Protein AF-A0A956UFM9-F1 (afdb_monomer_lite)

Structure (mmCIF, N/CA/C/O backbone):
data_AF-A0A956UFM9-F1
#
_entry.id   AF-A0A956UFM9-F1
#
loop_
_atom_site.group_PDB
_atom_site.id
_atom_site.type_symbol
_atom_site.label_atom_id
_atom_site.label_alt_id
_atom_site.label_comp_id
_atom_site.label_asym_id
_atom_site.label_entity_id
_atom_site.label_seq_id
_atom_site.pdbx_PDB_ins_code
_atom_site.Cartn_x
_atom_site.Cartn_y
_atom_site.Cartn_z
_atom_site.occupancy
_atom_site.B_iso_or_equiv
_atom_site.auth_seq_id
_atom_site.auth_comp_id
_atom_site.auth_asym_id
_atom_site.auth_atom_id
_atom_site.pdbx_PDB_model_num
ATOM 1 N N . LEU A 1 1 ? -0.017 -5.643 -12.144 1.00 52.84 1 LEU A N 1
ATOM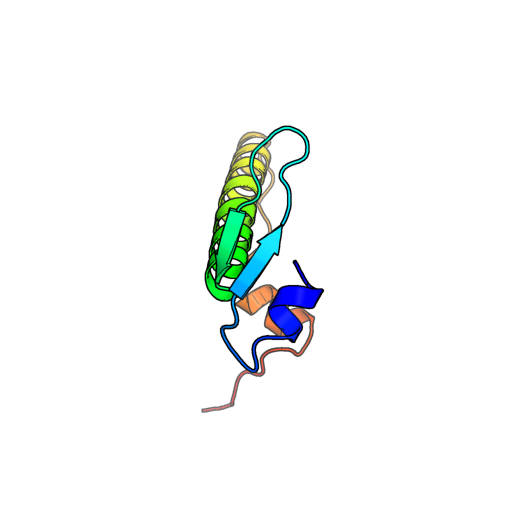 2 C CA . LEU A 1 1 ? 0.666 -5.691 -10.826 1.00 52.84 1 LEU A CA 1
ATOM 3 C C . LEU A 1 1 ? 0.434 -7.029 -10.129 1.00 52.84 1 LEU A C 1
A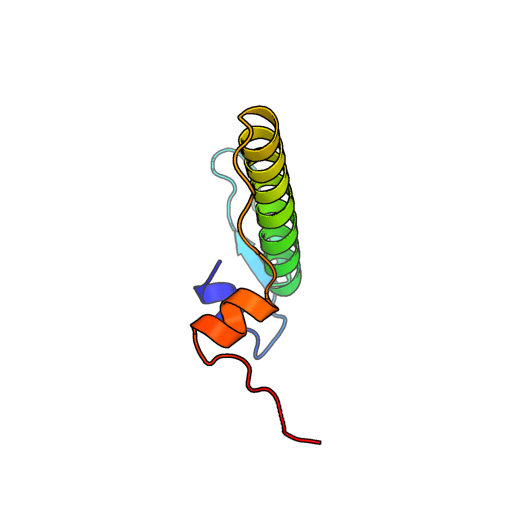TOM 5 O O . LEU A 1 1 ? 1.423 -7.647 -9.776 1.00 52.84 1 LEU A O 1
ATOM 9 N N . VAL A 1 2 ? -0.811 -7.516 -10.028 1.00 44.56 2 VAL A N 1
ATOM 10 C CA . VAL A 1 2 ? -1.142 -8.866 -9.509 1.00 44.56 2 VAL A CA 1
ATOM 11 C C . VAL A 1 2 ? -0.371 -9.978 -10.244 1.00 44.56 2 VAL A C 1
ATOM 13 O O . VAL A 1 2 ? 0.408 -10.686 -9.624 1.00 44.56 2 VAL A O 1
ATOM 16 N N . GLU A 1 3 ? -0.429 -10.004 -11.579 1.00 51.38 3 GLU A N 1
ATOM 17 C CA . GLU A 1 3 ? 0.310 -10.968 -12.421 1.00 51.38 3 GLU A CA 1
ATOM 18 C C . GLU A 1 3 ? 1.846 -10.912 -12.237 1.00 51.38 3 GLU A C 1
ATOM 20 O O . GLU A 1 3 ? 2.547 -11.915 -12.345 1.00 51.38 3 GLU A O 1
ATOM 25 N N . ALA A 1 4 ? 2.401 -9.736 -11.915 1.00 54.12 4 ALA A N 1
ATOM 26 C CA . ALA A 1 4 ? 3.836 -9.587 -11.667 1.00 54.12 4 ALA A CA 1
ATOM 27 C C . ALA A 1 4 ? 4.238 -10.144 -10.291 1.00 54.12 4 ALA A C 1
ATOM 29 O O . ALA A 1 4 ? 5.309 -10.741 -10.182 1.00 54.12 4 ALA A O 1
ATOM 30 N N . ALA A 1 5 ? 3.377 -9.977 -9.279 1.00 54.25 5 ALA A N 1
ATOM 31 C CA . ALA A 1 5 ? 3.578 -10.481 -7.923 1.00 54.25 5 ALA A CA 1
ATOM 32 C C . ALA A 1 5 ? 3.493 -12.014 -7.857 1.00 54.25 5 ALA A C 1
ATOM 34 O O . ALA A 1 5 ? 4.330 -12.644 -7.220 1.00 54.25 5 ALA A O 1
ATOM 35 N N . GLU A 1 6 ? 2.554 -12.620 -8.585 1.00 55.69 6 GLU A N 1
ATOM 36 C CA . GLU A 1 6 ? 2.400 -14.083 -8.666 1.00 55.69 6 GLU A CA 1
ATOM 37 C C . GLU A 1 6 ? 3.589 -14.769 -9.362 1.00 55.69 6 GLU A C 1
ATOM 39 O O . GLU A 1 6 ? 3.859 -15.942 -9.138 1.00 55.69 6 GLU A O 1
ATOM 44 N N . SER A 1 7 ? 4.345 -14.027 -10.177 1.00 54.88 7 SER A N 1
ATOM 45 C CA . SER A 1 7 ? 5.482 -14.547 -10.949 1.00 54.88 7 SER A CA 1
ATOM 46 C C . SER A 1 7 ? 6.849 -14.430 -10.252 1.00 54.88 7 SER A C 1
ATOM 48 O O . SER A 1 7 ? 7.885 -14.574 -10.914 1.00 54.88 7 SER A O 1
ATOM 50 N N . LEU A 1 8 ? 6.881 -14.132 -8.946 1.00 64.12 8 LEU A N 1
ATOM 51 C CA . LEU A 1 8 ? 8.102 -13.961 -8.141 1.00 64.12 8 LEU A CA 1
ATOM 52 C C . LEU A 1 8 ? 8.818 -15.294 -7.832 1.00 64.12 8 LEU A C 1
ATOM 54 O O . LEU A 1 8 ? 9.286 -15.516 -6.724 1.00 64.12 8 LEU A O 1
ATOM 58 N N . GLU A 1 9 ? 8.958 -16.183 -8.813 1.00 63.31 9 GLU A N 1
ATOM 59 C CA . GLU A 1 9 ? 9.903 -17.308 -8.723 1.00 63.31 9 GLU A CA 1
ATOM 60 C C . GLU A 1 9 ? 11.328 -16.872 -9.100 1.00 63.31 9 GLU A C 1
ATOM 62 O O . GLU A 1 9 ? 12.312 -17.437 -8.628 1.00 63.31 9 GLU A O 1
ATOM 67 N N . THR A 1 10 ? 11.458 -15.826 -9.927 1.00 63.72 10 THR A N 1
ATOM 68 C CA . THR A 1 10 ? 12.738 -15.191 -10.270 1.00 63.72 10 THR A CA 1
ATOM 69 C C . THR A 1 10 ? 12.574 -13.674 -10.347 1.00 63.72 10 THR A C 1
ATOM 71 O O . THR A 1 10 ? 11.632 -13.163 -10.958 1.00 63.72 10 THR A O 1
ATOM 74 N N . ASP A 1 11 ? 13.507 -12.928 -9.748 1.00 73.25 11 ASP A N 1
ATOM 75 C CA . ASP A 1 11 ? 13.560 -11.459 -9.808 1.00 73.25 11 ASP A CA 1
ATOM 76 C C . ASP A 1 11 ? 14.085 -10.988 -11.178 1.00 73.25 11 ASP A C 1
ATOM 78 O O . ASP A 1 11 ? 15.136 -10.365 -11.301 1.00 73.25 11 ASP A O 1
ATOM 82 N N . ALA A 1 12 ? 13.389 -11.388 -12.241 1.00 79.31 12 ALA A N 1
ATOM 83 C CA . ALA A 1 12 ? 13.725 -11.058 -13.616 1.00 79.31 12 ALA A CA 1
ATOM 84 C C . ALA A 1 12 ? 13.441 -9.580 -13.928 1.00 79.31 12 ALA A C 1
ATOM 86 O O . ALA A 1 12 ? 12.626 -8.923 -13.275 1.00 79.31 12 ALA A O 1
ATOM 87 N N . ASP A 1 13 ? 14.087 -9.070 -14.973 1.00 85.56 13 ASP A N 1
ATOM 88 C CA . ASP A 1 13 ? 13.809 -7.734 -15.487 1.00 85.56 13 ASP A CA 1
ATOM 89 C C . ASP A 1 13 ? 12.518 -7.730 -16.311 1.00 85.56 13 ASP A C 1
ATOM 91 O O . ASP A 1 13 ? 12.257 -8.622 -17.121 1.00 85.56 13 ASP A O 1
ATOM 95 N N . VAL A 1 14 ? 11.736 -6.667 -16.160 1.00 83.25 14 VAL A N 1
ATOM 96 C CA . VAL A 1 14 ? 10.580 -6.348 -16.997 1.00 83.25 14 VAL A CA 1
ATOM 97 C C . VAL A 1 14 ? 10.788 -4.993 -17.653 1.00 83.25 14 VAL A C 1
ATOM 99 O O . VAL A 1 14 ? 11.407 -4.092 -17.090 1.00 83.25 14 VAL A O 1
ATOM 102 N N . THR A 1 15 ? 10.295 -4.849 -18.882 1.00 85.62 15 THR A N 1
ATOM 103 C CA . THR A 1 15 ? 10.325 -3.577 -19.612 1.00 85.62 15 THR A CA 1
ATOM 104 C C . THR A 1 15 ? 8.902 -3.135 -19.902 1.00 85.62 15 THR A C 1
ATOM 106 O O . THR A 1 15 ? 8.168 -3.852 -20.579 1.00 85.62 15 THR A O 1
ATOM 109 N N . PHE A 1 16 ? 8.528 -1.948 -19.439 1.00 80.31 16 PHE A N 1
ATOM 110 C CA . PHE A 1 16 ? 7.197 -1.377 -19.641 1.00 80.31 16 PHE A CA 1
ATOM 111 C C . PHE A 1 16 ? 7.305 0.042 -20.209 1.00 80.31 16 PHE A C 1
ATOM 113 O O . PHE A 1 16 ? 8.305 0.737 -20.018 1.00 80.31 16 PHE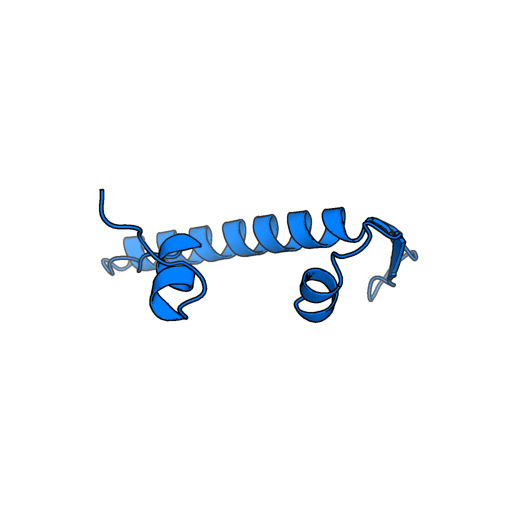 A O 1
ATOM 120 N N . GLY A 1 17 ? 6.295 0.435 -20.986 1.00 75.00 17 GLY A N 1
ATOM 121 C CA . GLY A 1 17 ? 6.163 1.795 -21.505 1.00 75.00 17 GLY A CA 1
ATOM 122 C C . GLY A 1 17 ? 5.317 2.635 -20.556 1.00 75.00 17 GLY A C 1
ATOM 123 O O . GLY A 1 17 ? 4.295 2.159 -20.070 1.00 75.00 17 GLY A O 1
ATOM 124 N N . GLN A 1 18 ? 5.743 3.867 -20.296 1.00 67.38 18 GLN A N 1
ATOM 125 C CA . GLN A 1 18 ? 4.880 4.894 -19.713 1.00 67.38 18 GLN A CA 1
ATOM 126 C C . GLN A 1 18 ? 3.991 5.456 -20.835 1.00 67.38 18 GLN A C 1
ATOM 128 O O . GLN A 1 18 ? 4.477 5.649 -21.949 1.00 67.38 18 GLN A O 1
ATOM 133 N N . GLU A 1 19 ? 2.715 5.736 -20.558 1.00 58.75 19 GLU A N 1
ATOM 134 C CA . GLU A 1 19 ? 1.726 6.223 -21.545 1.00 58.75 19 GLU A CA 1
ATOM 135 C C . GLU A 1 19 ? 2.160 7.531 -22.252 1.00 58.75 19 GLU A C 1
ATOM 137 O O . GLU A 1 19 ? 1.681 7.838 -23.340 1.00 58.75 19 GLU A O 1
ATOM 142 N N . TYR A 1 20 ? 3.147 8.247 -21.692 1.00 54.31 20 TYR A N 1
ATOM 143 C CA . TYR A 1 20 ? 3.707 9.494 -22.225 1.00 54.31 20 TYR A CA 1
ATOM 144 C C . TYR A 1 20 ? 5.255 9.591 -22.161 1.00 54.31 20 TYR A C 1
ATOM 146 O O . TYR A 1 20 ? 5.782 10.696 -22.033 1.00 54.31 20 TYR A O 1
ATOM 154 N N . GLY A 1 21 ? 6.025 8.487 -22.226 1.00 65.81 21 GLY A N 1
ATOM 155 C CA . GLY A 1 21 ? 7.493 8.572 -22.057 1.00 65.81 21 GLY A CA 1
ATOM 156 C C . GLY A 1 21 ? 8.359 7.372 -22.476 1.00 65.81 21 GLY A C 1
ATOM 157 O O . GLY A 1 21 ? 7.907 6.451 -23.156 1.00 65.81 21 GLY A O 1
ATOM 158 N N . GLU A 1 22 ? 9.642 7.424 -22.075 1.00 71.00 22 GLU A N 1
ATOM 159 C CA . GLU A 1 22 ? 10.675 6.406 -22.340 1.00 71.00 22 GLU A CA 1
ATOM 160 C C . GLU A 1 22 ? 10.332 5.029 -21.745 1.00 71.00 22 GLU A C 1
ATOM 162 O O . GLU A 1 22 ? 9.648 4.900 -20.727 1.00 71.00 22 GLU A O 1
ATOM 167 N N . ARG A 1 23 ? 10.846 3.969 -22.384 1.00 81.56 23 ARG A N 1
ATOM 168 C CA . ARG A 1 23 ? 10.700 2.591 -21.900 1.00 81.56 23 ARG A CA 1
ATOM 169 C C . ARG A 1 23 ? 11.631 2.361 -20.714 1.00 81.56 23 ARG A C 1
ATOM 171 O O . ARG A 1 23 ? 12.847 2.444 -20.863 1.00 81.56 23 ARG A O 1
ATOM 178 N N . ILE A 1 24 ? 11.066 1.994 -19.569 1.00 84.38 24 ILE A N 1
ATOM 179 C CA . ILE A 1 24 ? 11.827 1.696 -18.353 1.00 84.38 24 ILE A CA 1
ATOM 180 C C . ILE A 1 24 ? 12.058 0.189 -18.277 1.00 84.38 24 ILE A C 1
ATOM 182 O O . ILE A 1 24 ? 11.123 -0.596 -18.452 1.00 84.38 24 ILE A O 1
ATOM 186 N N . ARG A 1 25 ? 13.301 -0.216 -17.994 1.00 88.00 25 ARG A N 1
ATOM 187 C CA . ARG A 1 25 ? 13.636 -1.575 -17.553 1.00 88.00 25 ARG A CA 1
ATOM 188 C C . ARG A 1 25 ? 13.806 -1.564 -16.040 1.00 88.00 25 ARG A C 1
ATOM 190 O O . ARG A 1 25 ? 14.626 -0.807 -15.530 1.00 88.00 25 ARG A O 1
ATOM 197 N N . ALA A 1 26 ? 13.051 -2.398 -15.341 1.00 86.56 26 ALA A N 1
ATOM 198 C CA . ALA A 1 26 ? 13.133 -2.527 -13.892 1.00 86.56 26 ALA A CA 1
ATOM 199 C C . ALA A 1 26 ? 13.037 -3.992 -13.472 1.00 86.56 26 ALA A C 1
ATOM 201 O O . ALA A 1 26 ? 12.466 -4.818 -14.182 1.00 86.56 26 ALA A O 1
ATOM 202 N N . ARG A 1 27 ? 13.557 -4.295 -12.285 1.00 86.62 27 ARG A N 1
ATOM 203 C CA . ARG A 1 27 ? 13.354 -5.586 -11.625 1.00 86.62 27 ARG A CA 1
ATOM 204 C C . ARG A 1 27 ? 11.878 -5.755 -11.270 1.00 86.62 27 ARG A C 1
ATOM 206 O O . ARG A 1 27 ? 11.234 -4.782 -10.869 1.00 86.62 27 ARG A O 1
ATOM 213 N N . LYS A 1 28 ? 11.341 -6.975 -11.360 1.00 83.88 28 LYS A N 1
ATOM 214 C CA . LYS A 1 28 ? 9.965 -7.270 -10.913 1.00 83.88 28 LYS A CA 1
ATOM 215 C C . LYS A 1 28 ? 9.730 -6.850 -9.460 1.00 83.88 28 LYS A C 1
ATOM 217 O O . LYS A 1 28 ? 8.692 -6.263 -9.159 1.00 83.88 28 LYS A O 1
ATOM 222 N N . SER A 1 29 ? 10.711 -7.068 -8.585 1.00 82.19 29 SER A N 1
ATOM 223 C CA . SER A 1 29 ? 10.666 -6.617 -7.187 1.00 82.19 29 SER A CA 1
ATOM 224 C C . SER A 1 29 ? 10.460 -5.104 -7.040 1.00 82.19 29 SER A C 1
ATOM 226 O O . SER A 1 29 ? 9.674 -4.675 -6.198 1.00 82.19 29 SER A O 1
ATOM 228 N N . ALA A 1 30 ? 11.085 -4.281 -7.889 1.00 84.94 30 ALA A N 1
ATOM 229 C CA . ALA A 1 30 ? 10.927 -2.827 -7.842 1.00 84.94 30 ALA A CA 1
ATOM 230 C C . ALA A 1 30 ? 9.481 -2.391 -8.135 1.00 84.94 30 ALA A C 1
ATOM 232 O O . ALA A 1 30 ? 8.981 -1.454 -7.516 1.00 84.94 30 ALA A O 1
ATOM 233 N N . LEU A 1 31 ? 8.780 -3.099 -9.027 1.00 84.56 31 LEU A N 1
ATOM 234 C CA . LEU A 1 31 ? 7.362 -2.841 -9.289 1.00 84.56 31 LEU A CA 1
ATOM 235 C C . LEU A 1 31 ? 6.468 -3.215 -8.107 1.00 84.56 31 LEU A C 1
ATOM 237 O O . LEU A 1 31 ? 5.504 -2.503 -7.835 1.00 84.56 31 LEU A O 1
ATOM 241 N N . LEU A 1 32 ? 6.784 -4.304 -7.401 1.00 84.00 32 LEU A N 1
ATOM 242 C CA . LEU A 1 32 ? 6.061 -4.681 -6.187 1.00 84.00 32 LEU A CA 1
ATOM 243 C C . LEU A 1 32 ? 6.232 -3.615 -5.100 1.00 84.00 32 LEU A C 1
ATOM 245 O O . LEU A 1 32 ? 5.243 -3.175 -4.518 1.00 84.00 32 LEU A O 1
ATOM 249 N N . VAL A 1 33 ? 7.468 -3.161 -4.870 1.00 87.25 33 VAL A N 1
ATOM 250 C CA . VAL A 1 33 ? 7.762 -2.083 -3.913 1.00 87.25 33 VAL A CA 1
ATOM 251 C C . VAL A 1 33 ? 7.006 -0.810 -4.289 1.00 87.25 33 VAL A C 1
ATOM 253 O O . VAL A 1 33 ? 6.321 -0.241 -3.442 1.00 87.25 33 VAL A O 1
ATOM 256 N N . GLN A 1 34 ? 7.050 -0.407 -5.563 1.00 88.50 34 GLN A N 1
ATOM 257 C CA . GLN A 1 34 ? 6.318 0.761 -6.056 1.00 88.50 34 GLN A CA 1
ATOM 258 C C . GLN A 1 34 ? 4.810 0.630 -5.811 1.00 88.50 34 GLN A C 1
ATOM 260 O O . GLN A 1 34 ? 4.175 1.579 -5.355 1.00 88.50 34 GLN A O 1
ATOM 265 N N . ALA A 1 35 ? 4.231 -0.538 -6.095 1.00 87.69 35 ALA A N 1
ATOM 266 C CA . ALA A 1 35 ? 2.810 -0.796 -5.894 1.00 87.69 35 ALA A CA 1
ATOM 267 C C . ALA A 1 35 ? 2.415 -0.718 -4.416 1.00 87.69 35 ALA A C 1
ATOM 269 O O . ALA A 1 35 ? 1.446 -0.040 -4.079 1.00 87.69 35 ALA A O 1
ATOM 270 N N . LEU A 1 36 ? 3.180 -1.371 -3.537 1.00 87.00 36 LEU A N 1
ATOM 271 C CA . LEU A 1 36 ? 2.937 -1.361 -2.094 1.00 87.00 36 LEU A CA 1
ATOM 272 C C . LEU A 1 36 ? 3.066 0.049 -1.515 1.00 87.00 36 LEU A C 1
ATOM 274 O O . LEU A 1 36 ? 2.213 0.468 -0.730 1.00 87.00 36 LEU A O 1
ATOM 278 N N . GLN A 1 37 ? 4.093 0.798 -1.921 1.00 88.94 37 GLN A N 1
ATOM 279 C CA . GLN A 1 37 ? 4.291 2.176 -1.484 1.00 88.94 37 GLN A CA 1
ATOM 280 C C . GLN A 1 37 ? 3.151 3.080 -1.965 1.00 88.94 37 GLN A C 1
ATOM 282 O O . GLN A 1 37 ? 2.568 3.803 -1.162 1.00 88.94 37 GLN A O 1
ATOM 287 N N . HIS A 1 38 ? 2.785 3.011 -3.246 1.00 90.50 38 HIS A N 1
ATOM 288 C CA . HIS A 1 38 ? 1.727 3.853 -3.804 1.00 90.50 38 HIS A CA 1
ATOM 289 C C . HIS A 1 38 ? 0.349 3.528 -3.209 1.00 90.50 38 HIS A C 1
ATOM 291 O O . HIS A 1 38 ? -0.416 4.429 -2.875 1.00 90.50 38 HIS A O 1
ATOM 297 N N . ALA A 1 39 ? 0.044 2.243 -3.003 1.00 90.94 39 ALA A N 1
ATOM 298 C CA . ALA A 1 39 ? -1.173 1.825 -2.313 1.00 90.94 39 ALA A CA 1
ATOM 299 C C . ALA A 1 39 ? -1.191 2.298 -0.850 1.00 90.94 39 ALA A C 1
ATOM 301 O O . ALA A 1 39 ? -2.242 2.696 -0.350 1.00 90.94 39 ALA A O 1
ATOM 302 N N . THR A 1 40 ? -0.032 2.286 -0.178 1.00 90.75 40 THR A N 1
ATOM 303 C CA . THR A 1 40 ? 0.123 2.829 1.180 1.00 90.75 40 THR A CA 1
ATOM 304 C C . THR A 1 40 ? -0.171 4.326 1.219 1.00 90.75 40 THR A C 1
ATOM 306 O O . THR A 1 40 ? -0.926 4.781 2.066 1.00 90.75 40 THR A O 1
ATOM 309 N N . GLU A 1 41 ? 0.368 5.097 0.280 1.00 95.31 41 GLU A N 1
ATOM 310 C CA . GLU A 1 41 ? 0.119 6.537 0.213 1.00 95.31 41 GLU A CA 1
ATOM 311 C C . GLU A 1 41 ? -1.375 6.858 0.045 1.00 95.31 41 GLU A C 1
ATOM 313 O O . GLU A 1 41 ? -1.936 7.635 0.819 1.00 95.31 41 GLU A O 1
ATOM 318 N N . HIS A 1 42 ? -2.046 6.213 -0.914 1.00 94.88 42 HIS A N 1
ATOM 319 C CA . HIS A 1 42 ? -3.474 6.443 -1.157 1.00 94.88 42 HIS A CA 1
ATOM 320 C C . HIS A 1 42 ? -4.358 6.006 0.008 1.00 94.88 42 HIS A C 1
ATOM 322 O O . HIS A 1 42 ? -5.304 6.718 0.350 1.00 94.88 42 HIS A O 1
ATOM 328 N N . ARG A 1 43 ? -4.066 4.864 0.651 1.00 94.50 43 ARG A N 1
ATOM 329 C CA . ARG A 1 43 ? -4.867 4.432 1.807 1.00 94.50 43 ARG A CA 1
ATOM 330 C C . ARG A 1 43 ? -4.736 5.405 2.972 1.00 94.50 43 ARG A C 1
ATOM 332 O O . ARG A 1 43 ? -5.745 5.696 3.598 1.00 94.50 43 ARG A O 1
ATOM 339 N N . GLU A 1 44 ? -3.551 5.967 3.216 1.00 95.25 44 GLU A N 1
ATOM 340 C CA . GLU A 1 44 ? -3.371 6.970 4.271 1.00 95.25 44 GLU A CA 1
ATOM 341 C C . GLU A 1 44 ? -4.169 8.246 3.975 1.00 95.25 44 GLU A C 1
ATOM 343 O O . GLU A 1 44 ? -4.829 8.782 4.865 1.00 95.25 44 GLU A O 1
ATOM 348 N N . GLN A 1 45 ? -4.199 8.702 2.717 1.00 97.50 45 GLN A N 1
ATOM 349 C CA . GLN A 1 45 ? -5.025 9.850 2.316 1.00 97.50 45 GLN A CA 1
ATOM 350 C C . GLN A 1 45 ? -6.525 9.594 2.547 1.00 97.50 45 GLN A C 1
ATOM 352 O O . GLN A 1 45 ? -7.247 10.464 3.052 1.00 97.50 45 GLN A O 1
ATOM 357 N N . ILE A 1 46 ? -7.002 8.387 2.227 1.00 97.50 46 ILE A N 1
ATOM 358 C CA . ILE A 1 46 ? -8.390 7.974 2.475 1.00 97.50 46 ILE A CA 1
ATOM 359 C C . ILE A 1 46 ? -8.666 7.886 3.981 1.00 97.50 46 ILE A C 1
ATOM 361 O O . ILE A 1 46 ? -9.651 8.457 4.447 1.00 97.50 46 ILE A O 1
ATOM 365 N N . CYS A 1 47 ? -7.795 7.238 4.758 1.00 97.94 47 CYS A N 1
ATOM 366 C CA . CYS A 1 47 ? -7.929 7.111 6.212 1.00 97.94 47 CYS A CA 1
ATOM 367 C C . CYS A 1 47 ? -7.962 8.477 6.906 1.00 97.94 47 CYS A C 1
ATOM 369 O O . CYS A 1 47 ? -8.799 8.705 7.785 1.00 97.94 47 CYS A O 1
ATOM 371 N N . ALA A 1 48 ? -7.112 9.413 6.481 1.00 97.81 48 ALA A N 1
ATOM 372 C CA . ALA A 1 48 ? -7.123 10.784 6.978 1.00 97.81 48 ALA A CA 1
ATOM 373 C C . ALA A 1 48 ? -8.458 11.484 6.673 1.00 97.81 48 ALA A C 1
ATOM 375 O O . ALA A 1 48 ? -9.027 12.142 7.545 1.00 97.81 48 ALA A O 1
ATOM 376 N N . THR A 1 49 ? -8.998 11.289 5.465 1.00 98.44 49 THR A N 1
ATOM 377 C CA . THR A 1 49 ? -10.307 11.832 5.067 1.00 98.44 49 THR A CA 1
ATOM 378 C C . THR A 1 49 ? -11.444 11.242 5.903 1.00 98.44 49 THR A C 1
ATOM 380 O O . THR A 1 49 ? -12.274 11.991 6.416 1.00 98.44 49 THR A O 1
ATOM 383 N N . LEU A 1 50 ? -11.472 9.918 6.094 1.00 98.38 50 LEU A N 1
ATOM 384 C CA . LEU A 1 50 ? -12.464 9.241 6.938 1.00 98.38 50 LEU A CA 1
ATOM 385 C C . LEU A 1 50 ? -12.420 9.773 8.373 1.00 98.38 50 LEU A C 1
ATOM 387 O O . LEU A 1 50 ? -13.451 10.172 8.914 1.00 98.38 50 LEU A O 1
ATOM 391 N N . THR A 1 51 ? -11.215 9.883 8.937 1.00 97.88 51 THR A N 1
ATOM 392 C CA . THR A 1 51 ? -10.993 10.424 10.284 1.00 97.88 51 THR A CA 1
ATOM 393 C C . THR A 1 51 ? -11.509 11.858 10.398 1.00 97.88 51 THR A C 1
ATOM 395 O O . THR A 1 51 ? -12.191 12.191 11.366 1.00 97.88 51 THR A O 1
ATOM 398 N N . HIS A 1 52 ? -11.247 12.710 9.400 1.00 98.38 52 HIS A N 1
ATOM 399 C CA . HIS A 1 52 ? -11.742 14.091 9.377 1.00 98.38 52 HIS A CA 1
ATOM 400 C C . HIS A 1 52 ? -13.277 14.173 9.365 1.00 98.38 52 HIS A C 1
ATOM 402 O O . HIS A 1 52 ? -13.854 15.085 9.953 1.00 98.38 52 HIS A O 1
ATOM 408 N N . LEU A 1 53 ? -13.943 13.195 8.745 1.00 98.44 53 LEU A N 1
ATOM 409 C CA . LEU A 1 53 ? -15.402 13.062 8.734 1.00 98.44 53 LEU A CA 1
ATOM 410 C C . LEU A 1 53 ? -15.968 12.400 10.007 1.00 98.44 53 LEU A C 1
ATOM 412 O O . LEU A 1 53 ? -17.178 12.203 10.098 1.00 98.44 53 LEU A O 1
ATOM 416 N N . GLY A 1 54 ? -15.124 12.047 10.984 1.00 98.38 54 GLY A N 1
ATOM 417 C CA . GLY A 1 54 ? -15.527 11.337 12.202 1.00 98.38 54 GLY A CA 1
ATOM 418 C C . GLY A 1 54 ? -15.826 9.848 11.991 1.00 98.38 54 GLY A C 1
ATOM 419 O O . GLY A 1 54 ? -16.446 9.224 12.850 1.00 98.38 54 GLY A O 1
ATOM 420 N N . ILE A 1 55 ? -15.409 9.277 10.857 1.00 98.31 55 ILE A N 1
ATOM 421 C CA . ILE A 1 55 ? -15.560 7.856 10.532 1.00 98.31 55 ILE A CA 1
ATOM 422 C C . ILE A 1 55 ? -14.269 7.137 10.913 1.00 98.31 55 ILE A C 1
ATOM 424 O O . ILE A 1 55 ? -13.187 7.523 10.473 1.00 98.31 55 ILE A O 1
ATOM 428 N N . GLN A 1 56 ? -14.383 6.065 11.697 1.00 97.31 56 GLN A N 1
ATOM 429 C CA . GLN A 1 56 ? -13.225 5.255 12.054 1.00 97.31 56 GLN A CA 1
ATOM 430 C C . GLN A 1 56 ? -12.706 4.495 10.822 1.00 97.31 56 GLN A C 1
ATOM 432 O O . GLN A 1 56 ? -13.483 3.748 10.216 1.00 97.31 56 GLN A O 1
ATOM 437 N N . PRO A 1 57 ? -11.424 4.649 10.443 1.00 96.81 57 PRO A N 1
ATOM 438 C CA . PRO A 1 57 ? -10.852 3.873 9.352 1.00 96.81 57 PRO A CA 1
ATOM 439 C C . PRO A 1 57 ? -10.835 2.368 9.672 1.00 96.81 57 PRO A C 1
ATOM 441 O O . PRO A 1 57 ? -10.615 1.997 10.829 1.00 96.81 57 PRO A O 1
ATOM 444 N N . PRO A 1 58 ? -11.055 1.493 8.674 1.00 93.19 58 PRO A N 1
ATOM 445 C CA . PRO A 1 58 ? -10.905 0.050 8.852 1.00 93.19 58 PRO A CA 1
ATOM 446 C C . PRO A 1 58 ? -9.431 -0.337 9.050 1.00 93.19 58 PRO A C 1
ATOM 448 O O . PRO A 1 58 ? -8.529 0.416 8.679 1.00 93.19 58 PRO A O 1
ATOM 451 N N . A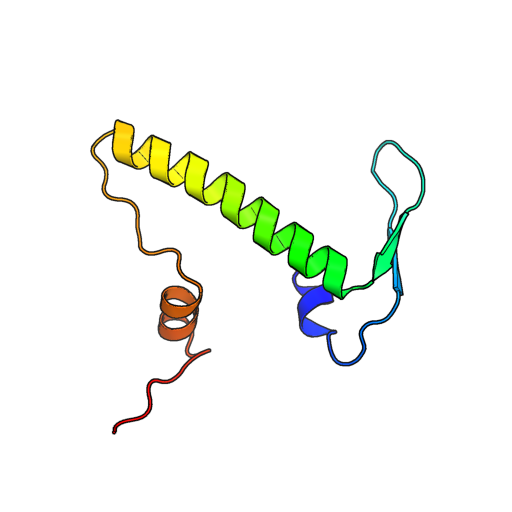SP A 1 59 ? -9.180 -1.535 9.584 1.00 92.81 59 ASP A N 1
ATOM 452 C CA . ASP A 1 59 ? -7.837 -2.122 9.563 1.00 92.81 59 ASP A CA 1
ATOM 453 C C . ASP A 1 59 ? -7.474 -2.516 8.122 1.00 92.81 59 ASP A C 1
ATOM 455 O O . ASP A 1 59 ? -8.161 -3.315 7.485 1.00 92.81 59 ASP A O 1
ATOM 459 N N . LEU A 1 60 ? -6.412 -1.903 7.600 1.00 90.44 60 LEU A N 1
ATOM 460 C CA . LEU A 1 60 ? -5.899 -2.105 6.242 1.00 90.44 60 LEU A CA 1
ATOM 461 C C . LEU A 1 60 ? -4.527 -2.790 6.238 1.00 90.44 60 LEU A C 1
ATOM 463 O O . LEU A 1 60 ? -3.799 -2.723 5.241 1.00 90.44 60 LEU A O 1
ATOM 467 N N . SER A 1 61 ? -4.132 -3.401 7.357 1.00 89.00 61 SER A N 1
ATOM 468 C CA . SER A 1 61 ? -2.895 -4.166 7.431 1.00 89.00 61 SER A CA 1
ATOM 469 C C . SER A 1 61 ? -2.945 -5.385 6.503 1.00 89.00 61 SER A C 1
ATOM 471 O O . SER A 1 61 ? -3.997 -5.968 6.231 1.00 89.00 61 SER A O 1
ATOM 473 N N . GLY A 1 62 ? -1.771 -5.799 6.016 1.00 86.00 62 GLY A N 1
ATOM 474 C CA . GLY A 1 62 ? -1.656 -7.033 5.233 1.00 86.00 62 GLY A CA 1
ATOM 475 C C . GLY A 1 62 ? -2.076 -8.276 6.027 1.00 86.00 62 GLY A C 1
ATOM 476 O O . GLY A 1 62 ? -2.524 -9.247 5.430 1.00 86.00 62 GLY A O 1
ATOM 477 N N . TRP A 1 63 ? -1.985 -8.220 7.358 1.00 89.00 63 TRP A N 1
ATOM 478 C CA . TRP A 1 63 ? -2.412 -9.285 8.264 1.00 89.00 63 TRP A CA 1
ATOM 479 C C . TRP A 1 63 ? -3.930 -9.414 8.303 1.00 89.00 63 TRP A C 1
ATOM 481 O O . TRP A 1 63 ? -4.433 -10.496 8.035 1.00 89.00 63 TRP A O 1
ATOM 491 N N . ALA A 1 64 ? -4.656 -8.304 8.477 1.00 89.88 64 ALA A N 1
ATOM 492 C CA . ALA A 1 64 ? -6.118 -8.302 8.431 1.00 89.88 64 ALA A CA 1
ATOM 493 C C . ALA A 1 64 ? -6.656 -8.836 7.091 1.00 89.88 64 ALA A C 1
ATOM 495 O O . ALA A 1 64 ? -7.613 -9.610 7.057 1.00 89.88 64 ALA A O 1
ATOM 496 N N . TRP A 1 65 ? -6.016 -8.477 5.970 1.00 88.31 65 TRP A N 1
ATOM 497 C CA . TRP A 1 65 ? -6.331 -9.075 4.666 1.00 88.31 65 TRP A CA 1
ATOM 498 C C . TRP A 1 65 ? -6.020 -10.576 4.627 1.00 88.31 65 TRP A C 1
ATOM 500 O O . TRP A 1 65 ? -6.826 -11.363 4.123 1.00 88.31 65 TRP A O 1
ATOM 510 N N . GLY A 1 66 ? -4.853 -10.973 5.133 1.00 90.12 66 GLY A N 1
ATOM 511 C CA . GLY A 1 66 ? -4.420 -12.361 5.115 1.00 90.12 66 GLY A CA 1
ATOM 512 C C . GLY A 1 66 ? -5.343 -13.260 5.935 1.00 90.12 66 GLY A C 1
ATOM 513 O O . GLY A 1 66 ? -5.721 -14.324 5.461 1.00 90.12 66 GLY A O 1
ATOM 514 N N . GLU A 1 67 ? -5.769 -12.808 7.111 1.00 90.69 67 GLU A N 1
ATOM 515 C CA . GLU A 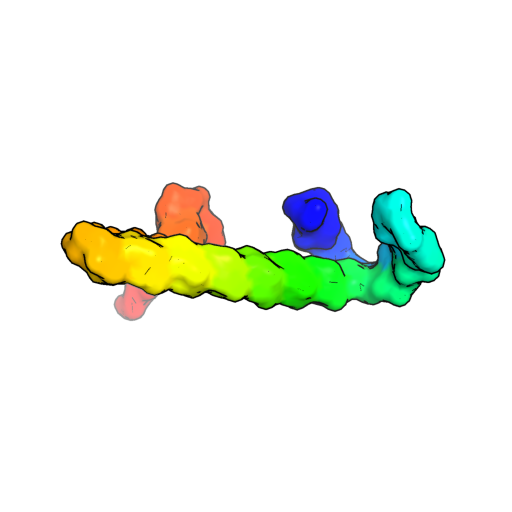1 67 ? -6.735 -13.506 7.963 1.00 90.69 67 GLU A CA 1
ATOM 516 C C . GLU A 1 67 ? -8.091 -13.615 7.257 1.00 90.69 67 GLU A C 1
ATOM 518 O O . GLU A 1 67 ? -8.658 -14.701 7.148 1.00 90.69 67 GLU A O 1
ATOM 523 N N . ALA A 1 68 ? -8.586 -12.509 6.686 1.00 89.00 68 ALA A N 1
ATOM 524 C CA . ALA A 1 68 ? -9.873 -12.475 5.990 1.00 89.00 68 ALA A CA 1
ATOM 525 C C . ALA A 1 68 ? -9.923 -13.360 4.730 1.00 89.00 68 ALA A C 1
ATOM 527 O O . ALA A 1 68 ? -11.007 -13.760 4.300 1.00 89.00 68 ALA A O 1
ATOM 528 N N . THR A 1 69 ? -8.771 -13.648 4.120 1.00 91.75 69 THR A N 1
ATOM 529 C CA . THR A 1 69 ? -8.663 -14.458 2.894 1.00 91.75 69 THR A CA 1
ATOM 530 C C . THR A 1 69 ? -8.130 -15.870 3.130 1.00 91.75 69 THR A C 1
ATOM 532 O O . THR A 1 69 ? -8.115 -16.667 2.193 1.00 91.75 69 THR A O 1
ATOM 535 N N . GLY A 1 70 ? -7.707 -16.195 4.355 1.00 91.44 70 GLY A N 1
ATOM 536 C CA . GLY A 1 70 ? -7.014 -17.448 4.665 1.00 91.44 70 GLY A CA 1
ATOM 537 C C . GLY A 1 70 ? -5.597 -17.532 4.084 1.00 91.44 70 GLY A C 1
ATOM 538 O O . GLY A 1 70 ? -5.063 -18.627 3.935 1.00 91.44 70 GLY A O 1
ATOM 539 N N . ALA A 1 71 ? -4.990 -16.397 3.720 1.00 88.69 71 ALA A N 1
ATOM 540 C CA . ALA A 1 71 ? -3.602 -16.332 3.263 1.00 88.69 71 ALA A CA 1
ATOM 541 C C . ALA A 1 71 ? -2.587 -16.340 4.422 1.00 88.69 71 ALA A C 1
ATOM 543 O O . ALA A 1 71 ? -1.405 -16.595 4.188 1.00 88.69 71 ALA A O 1
ATOM 544 N N . VAL A 1 72 ? -3.031 -16.071 5.656 1.00 88.88 72 VAL A N 1
ATOM 545 C CA . VAL A 1 72 ? -2.249 -16.314 6.876 1.00 88.88 72 VAL A CA 1
ATOM 546 C C . VAL A 1 72 ? -3.073 -17.116 7.880 1.00 88.88 72 VAL A C 1
ATOM 548 O O . VAL A 1 72 ? -4.294 -16.989 7.932 1.00 88.88 72 VAL A O 1
ATOM 551 N N . GLU A 1 73 ? -2.389 -17.938 8.669 1.00 88.19 73 GLU A N 1
ATOM 552 C CA . GLU A 1 73 ? -2.956 -18.733 9.757 1.00 88.19 73 GLU A CA 1
ATOM 553 C C . GLU A 1 73 ? -2.171 -18.418 11.033 1.00 88.19 73 GLU A C 1
ATOM 555 O O . GLU A 1 73 ? -0.936 -18.430 11.030 1.00 88.19 73 GLU A O 1
ATOM 560 N N . GLU A 1 74 ? -2.882 -18.108 12.114 1.00 84.31 74 GLU A N 1
ATOM 561 C CA . GLU A 1 74 ? -2.281 -17.981 13.438 1.00 84.31 74 GLU A CA 1
ATOM 562 C C . GLU A 1 74 ? -2.066 -19.385 14.017 1.00 84.31 74 GLU A C 1
ATOM 564 O O . GLU A 1 74 ? -2.997 -20.184 14.096 1.00 84.31 74 GLU A O 1
ATOM 569 N N . LEU A 1 75 ? -0.828 -19.702 14.400 1.00 86.69 75 LEU A N 1
ATOM 570 C CA . LEU A 1 75 ? -0.506 -20.984 15.024 1.00 86.69 75 LEU A CA 1
ATOM 571 C C . LEU A 1 75 ? -0.712 -20.874 16.537 1.00 86.69 75 LEU A C 1
ATOM 573 O O . LEU A 1 75 ? -0.163 -19.968 17.164 1.00 86.69 75 LEU A O 1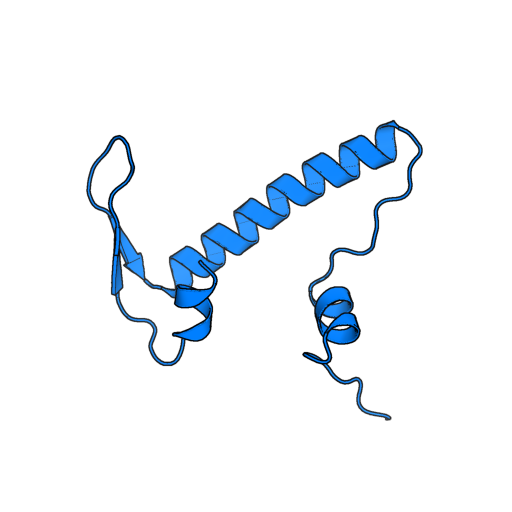
ATOM 577 N N . GLU A 1 76 ? -1.468 -21.806 17.124 1.00 81.62 76 GLU A N 1
ATOM 578 C CA . GLU A 1 76 ? -1.592 -21.896 18.583 1.00 81.62 76 GLU A CA 1
ATOM 579 C C . GLU A 1 76 ? -0.210 -22.123 19.228 1.00 81.62 76 GLU A C 1
ATOM 581 O O . GLU A 1 76 ? 0.610 -22.896 18.722 1.00 81.62 76 GLU A O 1
ATOM 586 N N . SER A 1 77 ? 0.045 -21.412 20.333 1.00 68.50 77 SER A N 1
ATOM 587 C CA . SER A 1 77 ? 1.285 -21.507 21.119 1.00 68.50 77 SER A CA 1
ATOM 588 C C . SER A 1 77 ? 1.375 -22.777 21.957 1.00 68.50 77 SER A C 1
ATOM 590 O O . SER A 1 77 ? 0.335 -23.255 22.458 1.00 68.50 77 SER A O 1
#

Sequence (77 aa):
LVEAAESLETDADVTFGQEYGERIRARKSALLVQALQHATEHREQICATLTHLGIQPPDLSGWAWGEATGAVEELES

Secondary structure (DSSP, 8-state):
-HHHHHTTTS--EEEEE-TTSPEEEEEHHHHHHHHHHHHHHHHHHHHHHHHHTTPPPPP--HHHHHHHHTS--PPP-

Foldseek 3Di:
DVVLVVPVPDQDWDWDDDPPDDIDIDTSVVVVVVVVVVVVVVLVVVCVVCVVVVHHRDDPDPVVVCVVVVVDDDDDD

Radius of gyration: 16.88 Å; chains: 1; bounding box: 29×36×44 Å

pLDDT: mean 83.22, std 13.89, range [44.56, 98.44]